Protein AF-X1SRG2-F1 (afdb_monomer)

Sequence (82 aa):
ETYCRNLFPSKFTPDDSLGAIIARIREVGAGHPLATILDELESLNAFTTPFAHGQPDASTASVDENELHGFVKKTLTITGGC

Solvent-accessible surface area (backbone atoms only — not comparable to full-atom values): 5027 Å² total; per-residue (Å²): 94,70,64,61,31,70,77,34,61,93,79,41,59,98,82,53,47,59,66,54,52,50,49,54,38,58,75,58,30,88,79,31,91,62,46,85,50,41,68,59,52,51,54,49,41,64,66,46,53,60,64,39,92,85,49,93,56,37,87,71,64,79,78,55,68,67,59,51,52,51,52,52,53,51,50,29,62,74,67,66,60,124

pLDDT: mean 77.72, std 10.16, range [42.12, 89.44]

Secondary structure (DSSP, 8-state):
-HHHHHH-TTT--TT--HHHHHHHHHHHGGGSTTGGGHHHHHHHHHHHGGGSTT-TTTTT-PPPHHHHHHHHHHHHHHHT--

Radius of gyration: 13.51 Å; Cα contacts (8 Å, |Δi|>4): 42; chains: 1; bounding box: 35×22×35 Å

Foldseek 3Di:
DVLLCVVCVPQDDPPQDLVNVLVSCVVCAPVDPCNVCSVLSVVLCVVCVCCDPPDPCNVVDDDDPVVVVVNVVSVCVVSVND

Mean predicted aligned error: 7.62 Å

Structure (mmCIF, N/CA/C/O backbone):
data_AF-X1SRG2-F1
#
_entry.id   AF-X1SRG2-F1
#
loop_
_atom_site.group_PDB
_atom_site.id
_atom_site.type_symbol
_atom_site.label_atom_id
_atom_site.label_alt_id
_atom_site.label_comp_id
_atom_site.label_asym_id
_atom_site.label_entity_id
_atom_site.label_seq_id
_atom_site.pdbx_PDB_ins_code
_atom_site.Cartn_x
_atom_site.Cartn_y
_atom_site.Cartn_z
_atom_site.occupancy
_atom_site.B_iso_or_equiv
_atom_site.auth_seq_id
_atom_site.auth_comp_id
_atom_site.auth_asym_id
_atom_site.auth_atom_id
_atom_site.pdbx_PDB_model_num
ATOM 1 N N . GLU A 1 1 ? -0.031 -8.237 0.204 1.00 80.06 1 GLU A N 1
ATOM 2 C CA . GLU A 1 1 ? -1.473 -8.514 -0.046 1.00 80.06 1 GLU A CA 1
ATOM 3 C C . GLU A 1 1 ? -2.143 -9.334 1.057 1.00 80.06 1 GLU A C 1
ATOM 5 O O . GLU A 1 1 ? -3.127 -8.87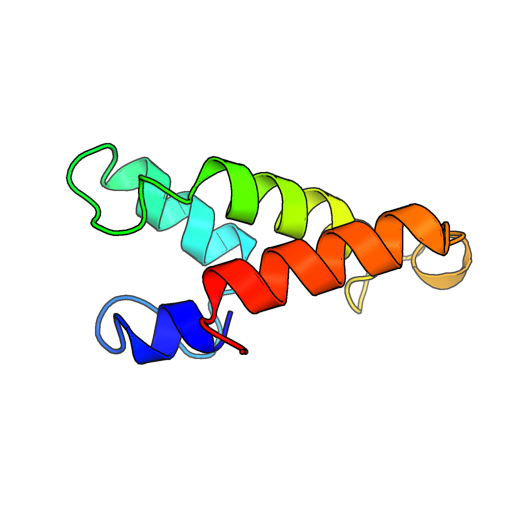5 1.625 1.00 80.06 1 GLU A O 1
ATOM 10 N N . THR A 1 2 ? -1.630 -10.520 1.411 1.00 82.25 2 THR A N 1
ATOM 11 C CA . THR A 1 2 ? -2.231 -11.395 2.447 1.00 82.25 2 THR A CA 1
ATOM 12 C C . THR A 1 2 ? -2.457 -10.705 3.792 1.00 82.25 2 THR A C 1
ATOM 14 O O . THR A 1 2 ? -3.518 -10.870 4.379 1.00 82.25 2 THR A O 1
ATOM 17 N N . TYR A 1 3 ? -1.522 -9.866 4.241 1.00 81.31 3 TYR A N 1
ATOM 18 C CA . TYR A 1 3 ? -1.685 -9.081 5.466 1.00 81.31 3 TYR A CA 1
ATOM 19 C C . TYR A 1 3 ? -2.924 -8.166 5.442 1.00 81.31 3 TYR A C 1
ATOM 21 O O . TYR A 1 3 ? -3.759 -8.236 6.339 1.00 81.31 3 TYR A O 1
ATOM 29 N N . CYS A 1 4 ? -3.106 -7.372 4.381 1.00 80.00 4 CYS A N 1
ATOM 30 C CA . CYS A 1 4 ? -4.267 -6.489 4.231 1.00 80.00 4 CYS A CA 1
ATOM 31 C C . CYS A 1 4 ? -5.584 -7.278 4.174 1.00 80.00 4 CYS A C 1
ATOM 33 O O . CYS A 1 4 ? -6.568 -6.870 4.790 1.00 80.00 4 CYS A O 1
ATOM 35 N N . ARG A 1 5 ? -5.589 -8.430 3.487 1.00 81.62 5 ARG A N 1
ATOM 36 C CA . ARG A 1 5 ? -6.751 -9.335 3.416 1.00 81.62 5 ARG A CA 1
ATOM 37 C C . ARG A 1 5 ? -7.093 -9.947 4.776 1.00 81.62 5 ARG A C 1
ATOM 39 O O . ARG A 1 5 ? -8.266 -10.032 5.111 1.00 81.62 5 ARG A O 1
ATOM 46 N N . ASN A 1 6 ? -6.094 -10.308 5.582 1.00 82.25 6 ASN A N 1
ATOM 47 C CA . ASN A 1 6 ? -6.314 -10.821 6.937 1.00 82.25 6 ASN A CA 1
ATOM 48 C C . ASN A 1 6 ? -6.884 -9.754 7.880 1.00 82.25 6 ASN A C 1
ATOM 50 O O . ASN A 1 6 ? -7.730 -10.070 8.712 1.00 82.25 6 ASN A O 1
ATOM 54 N N . LEU A 1 7 ? -6.445 -8.498 7.749 1.00 80.88 7 LEU A N 1
ATOM 55 C CA . LEU A 1 7 ? -6.967 -7.394 8.559 1.00 80.88 7 LEU A CA 1
ATOM 56 C C . LEU A 1 7 ? -8.386 -6.972 8.152 1.00 80.88 7 LEU A C 1
ATOM 58 O O . LEU A 1 7 ? -9.179 -6.592 9.011 1.00 80.88 7 LEU A O 1
ATOM 62 N N . PHE A 1 8 ? -8.719 -7.042 6.858 1.00 80.50 8 PHE A N 1
ATOM 63 C CA . PHE A 1 8 ? -10.025 -6.626 6.335 1.00 80.50 8 PHE A CA 1
ATOM 64 C C . PHE A 1 8 ? -10.622 -7.662 5.366 1.00 80.50 8 PHE A C 1
ATOM 66 O O . PHE A 1 8 ? -10.806 -7.371 4.179 1.00 80.50 8 PHE A O 1
ATOM 73 N N . PRO A 1 9 ? -10.991 -8.858 5.860 1.00 76.38 9 PRO A N 1
ATOM 74 C CA . PRO A 1 9 ? -11.444 -9.971 5.019 1.00 76.38 9 PRO A CA 1
ATOM 75 C C . PRO A 1 9 ? -12.756 -9.680 4.280 1.00 76.38 9 PRO A C 1
ATOM 77 O O . PRO A 1 9 ? -13.012 -10.240 3.222 1.00 76.38 9 PRO A O 1
ATOM 80 N N . SER A 1 10 ? -13.582 -8.768 4.802 1.00 80.25 10 SER A N 1
ATOM 81 C CA . SER A 1 10 ? -14.838 -8.348 4.165 1.00 80.25 10 SER A CA 1
ATOM 82 C C . SER A 1 10 ? -14.671 -7.186 3.176 1.00 80.25 10 SER A C 1
ATOM 84 O O . SER A 1 10 ? -15.657 -6.755 2.579 1.00 80.25 10 SER A O 1
ATOM 86 N N . LYS A 1 11 ? -13.464 -6.614 3.050 1.00 77.19 11 LYS A N 1
ATOM 87 C CA . LYS A 1 11 ? -13.187 -5.440 2.198 1.00 77.19 11 LYS A CA 1
ATOM 88 C C . LYS A 1 11 ? -12.294 -5.758 1.002 1.00 77.19 11 LYS A C 1
ATOM 90 O O . LYS A 1 11 ? -12.380 -5.044 0.007 1.00 77.19 11 LYS A O 1
ATOM 95 N N . PHE A 1 12 ? -11.479 -6.807 1.094 1.00 83.31 12 PHE A N 1
ATOM 96 C CA . PHE A 1 12 ? -10.565 -7.234 0.038 1.00 83.31 12 PHE A CA 1
ATOM 97 C C . PHE A 1 12 ? -10.819 -8.696 -0.319 1.00 83.31 12 PHE A C 1
ATOM 99 O O . PHE A 1 12 ? -10.943 -9.549 0.559 1.00 83.31 12 PHE A O 1
ATOM 106 N N . THR A 1 13 ? -10.887 -8.985 -1.611 1.00 80.38 13 THR A N 1
ATOM 107 C CA . THR A 1 13 ? -11.082 -10.333 -2.146 1.00 80.38 13 THR A CA 1
ATOM 108 C C . THR A 1 13 ? -9.733 -11.026 -2.374 1.00 80.38 13 THR A C 1
ATOM 110 O O . THR A 1 13 ? -8.689 -10.368 -2.408 1.00 80.38 13 THR A O 1
ATOM 113 N N . PRO A 1 14 ? -9.700 -12.363 -2.523 1.00 75.38 14 PRO A N 1
ATOM 114 C CA . PRO A 1 14 ? -8.463 -13.069 -2.848 1.00 75.38 14 PRO A CA 1
ATOM 115 C C . PRO A 1 14 ? -7.863 -12.681 -4.209 1.00 75.38 14 PRO A C 1
ATOM 117 O O . PRO A 1 14 ? -6.669 -12.901 -4.391 1.00 75.38 14 PRO A O 1
ATOM 120 N N . ASP A 1 15 ? -8.656 -12.092 -5.107 1.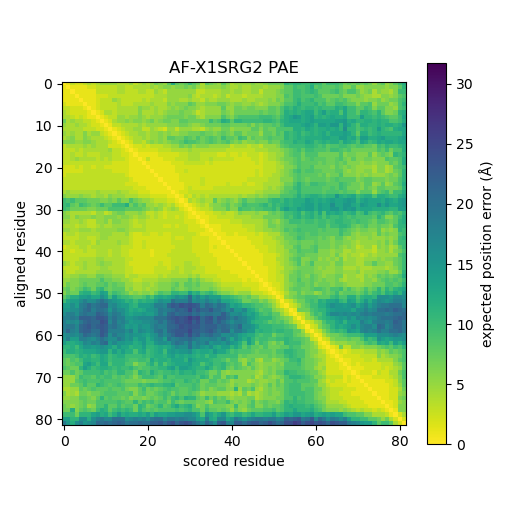00 78.88 15 ASP A N 1
ATOM 121 C CA . ASP A 1 15 ? -8.237 -11.642 -6.441 1.00 78.88 15 ASP A CA 1
ATOM 122 C C . ASP A 1 15 ? -7.750 -10.179 -6.458 1.00 78.88 15 ASP A C 1
ATOM 124 O O . ASP A 1 15 ? -7.089 -9.752 -7.401 1.00 78.88 15 ASP A O 1
ATOM 128 N N . ASP A 1 16 ? -8.021 -9.399 -5.399 1.00 80.69 16 ASP A N 1
ATOM 129 C CA . ASP A 1 16 ? -7.533 -8.020 -5.305 1.00 80.69 16 ASP A CA 1
ATOM 130 C C . ASP A 1 16 ? -5.997 -8.016 -5.226 1.00 80.69 16 ASP A C 1
ATOM 132 O O . ASP A 1 16 ? -5.396 -8.375 -4.205 1.00 80.69 16 ASP A O 1
ATOM 136 N N . SER A 1 17 ? -5.367 -7.556 -6.308 1.00 84.50 17 SER A N 1
ATOM 137 C CA . SER A 1 17 ? -3.936 -7.255 -6.339 1.00 84.50 17 SER A CA 1
ATOM 138 C C . SER A 1 17 ? -3.604 -6.097 -5.396 1.00 84.50 17 SER A C 1
ATOM 140 O O . SER A 1 17 ? -4.470 -5.285 -5.048 1.00 84.50 17 SER A O 1
ATOM 142 N N . LEU A 1 18 ? -2.328 -5.946 -5.039 1.00 84.00 18 LEU A N 1
ATOM 143 C CA . LEU A 1 18 ? -1.868 -4.838 -4.194 1.00 84.00 18 LEU A CA 1
ATOM 144 C C . LEU A 1 18 ? -2.317 -3.456 -4.718 1.00 84.00 18 LEU A C 1
ATOM 146 O O . LEU A 1 18 ? -2.771 -2.627 -3.931 1.00 84.00 18 LEU A O 1
ATOM 150 N N . GLY A 1 19 ? -2.302 -3.245 -6.037 1.00 85.81 19 GLY A N 1
ATOM 151 C CA . GLY A 1 19 ? -2.827 -2.030 -6.672 1.00 85.81 19 GLY A CA 1
ATOM 152 C C . GLY A 1 19 ? -4.328 -1.791 -6.444 1.00 85.81 19 GLY A C 1
ATOM 153 O O . GLY A 1 19 ? -4.734 -0.658 -6.190 1.00 85.81 19 GLY A O 1
ATOM 154 N N . ALA A 1 20 ? -5.157 -2.840 -6.462 1.00 87.00 20 ALA A N 1
ATOM 155 C CA . ALA A 1 20 ? -6.593 -2.730 -6.185 1.00 87.00 20 ALA A CA 1
ATOM 156 C C . ALA A 1 20 ? -6.862 -2.410 -4.704 1.00 87.00 20 ALA A C 1
ATOM 158 O O . ALA A 1 20 ? -7.724 -1.591 -4.379 1.00 87.00 20 ALA A O 1
ATOM 159 N N . ILE A 1 21 ? -6.065 -2.993 -3.802 1.00 86.81 21 ILE A N 1
ATOM 160 C CA . ILE A 1 21 ? -6.091 -2.682 -2.367 1.00 86.81 21 ILE A CA 1
ATOM 161 C C . ILE A 1 21 ? -5.761 -1.198 -2.142 1.00 86.81 21 ILE A C 1
ATOM 163 O O . ILE A 1 21 ? -6.510 -0.507 -1.453 1.00 86.81 21 ILE A O 1
ATOM 167 N N . ILE A 1 22 ? -4.690 -0.688 -2.761 1.00 89.44 22 ILE A N 1
ATOM 168 C CA . ILE A 1 22 ? -4.288 0.730 -2.696 1.00 89.44 22 ILE A CA 1
ATOM 169 C C . ILE A 1 22 ? -5.399 1.646 -3.214 1.00 89.44 22 ILE A C 1
ATOM 171 O O . ILE A 1 22 ? -5.732 2.633 -2.554 1.00 89.44 22 ILE A O 1
ATOM 175 N N . ALA A 1 23 ? -5.993 1.318 -4.366 1.00 88.88 23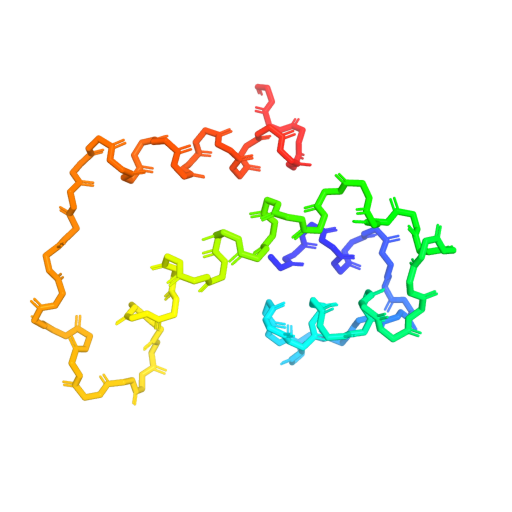 ALA A N 1
ATOM 176 C CA . ALA A 1 23 ? -7.070 2.108 -4.957 1.00 88.88 23 ALA A CA 1
ATOM 177 C C . ALA A 1 23 ? -8.256 2.245 -3.992 1.00 88.88 23 ALA A C 1
ATOM 179 O O . ALA A 1 23 ? -8.679 3.362 -3.702 1.00 88.88 23 ALA A O 1
ATOM 180 N N . ARG A 1 24 ? -8.705 1.139 -3.387 1.00 86.19 24 ARG A N 1
ATOM 181 C CA . ARG A 1 24 ? -9.792 1.153 -2.393 1.00 86.19 24 ARG A CA 1
ATOM 182 C C . ARG A 1 24 ? -9.441 1.960 -1.141 1.00 86.19 24 ARG A C 1
ATOM 184 O O . ARG A 1 24 ? -10.298 2.662 -0.606 1.00 86.19 24 ARG A O 1
ATOM 191 N N . ILE A 1 25 ? -8.197 1.878 -0.657 1.00 86.75 25 ILE A N 1
ATOM 192 C CA . ILE A 1 25 ? -7.744 2.692 0.485 1.00 86.75 25 ILE A CA 1
ATOM 193 C C . ILE A 1 25 ? -7.795 4.182 0.116 1.00 86.75 25 ILE A C 1
ATOM 195 O O . ILE A 1 25 ? -8.272 4.982 0.919 1.00 86.75 25 ILE A O 1
ATOM 199 N N . ARG A 1 26 ? -7.378 4.555 -1.103 1.00 87.88 26 ARG A N 1
ATOM 200 C CA . ARG A 1 26 ? -7.478 5.934 -1.613 1.00 87.88 26 ARG A CA 1
ATOM 201 C C . ARG A 1 26 ? -8.918 6.416 -1.753 1.00 87.88 26 ARG A C 1
ATOM 203 O O . ARG A 1 26 ? -9.189 7.559 -1.402 1.00 87.88 26 ARG A O 1
ATOM 210 N N . GLU A 1 27 ? -9.825 5.565 -2.225 1.00 87.38 27 GLU A N 1
ATOM 211 C CA . GLU A 1 27 ? -11.249 5.902 -2.358 1.00 87.38 27 GLU A CA 1
ATOM 212 C C . GLU A 1 27 ? -11.898 6.221 -1.005 1.00 87.38 27 GLU A C 1
ATOM 214 O O . GLU A 1 27 ? -12.703 7.145 -0.902 1.00 87.38 27 GLU A O 1
ATOM 219 N N . VAL A 1 28 ? -11.527 5.488 0.048 1.00 85.75 28 VAL A N 1
ATOM 220 C CA . VAL A 1 28 ? -11.994 5.755 1.421 1.00 85.75 28 VAL A CA 1
ATOM 221 C C . VAL A 1 28 ? -11.228 6.925 2.061 1.00 85.75 28 VAL A C 1
ATOM 223 O O . VAL A 1 28 ? -11.764 7.636 2.914 1.00 85.75 28 VAL A O 1
ATOM 226 N N . GLY A 1 29 ? -9.978 7.146 1.652 1.00 81.25 29 GLY A N 1
ATOM 227 C CA . GLY A 1 29 ? -9.125 8.235 2.117 1.00 81.25 29 GLY A CA 1
ATOM 228 C C . GLY A 1 29 ? -8.708 8.085 3.583 1.00 81.25 29 GLY A C 1
ATOM 229 O O . GLY A 1 29 ? -8.539 6.978 4.094 1.00 81.25 29 GLY A O 1
ATOM 230 N N . ALA A 1 30 ? -8.565 9.211 4.289 1.00 80.56 30 ALA A N 1
ATOM 231 C CA . ALA A 1 30 ? -8.092 9.255 5.679 1.00 80.56 30 ALA A CA 1
ATOM 232 C C . ALA A 1 30 ? -8.981 8.495 6.689 1.00 80.56 30 ALA A C 1
ATOM 234 O O . ALA A 1 30 ? -8.564 8.264 7.820 1.00 80.56 30 ALA A O 1
ATOM 235 N N . GLY A 1 31 ? -10.195 8.094 6.295 1.00 81.38 31 GLY A N 1
ATOM 236 C CA . GLY A 1 31 ? -11.066 7.241 7.104 1.00 81.38 31 GLY A CA 1
ATOM 237 C C . GLY A 1 31 ? -10.672 5.760 7.095 1.00 81.38 31 GLY A C 1
ATOM 238 O O . GLY A 1 31 ? -11.210 4.986 7.887 1.00 81.38 31 GLY A O 1
ATOM 239 N N . HIS A 1 32 ? -9.758 5.340 6.213 1.00 81.12 32 HIS A N 1
ATOM 240 C CA . HIS A 1 32 ? -9.307 3.957 6.167 1.00 81.12 32 HIS A CA 1
ATOM 241 C C . HIS A 1 32 ? -8.192 3.724 7.202 1.00 81.12 32 HIS A C 1
ATOM 243 O O . HIS A 1 32 ? -7.188 4.432 7.185 1.00 81.12 32 HIS A O 1
ATOM 249 N N . PRO A 1 33 ? -8.275 2.690 8.053 1.00 82.75 33 PRO A N 1
ATOM 250 C CA . PRO A 1 33 ? -7.237 2.388 9.048 1.00 82.75 33 PRO A CA 1
ATOM 251 C C . PRO A 1 33 ? -5.855 2.078 8.442 1.00 82.75 33 PRO A C 1
ATOM 253 O O . PRO A 1 33 ? -4.844 2.243 9.112 1.00 82.75 33 PRO A O 1
ATOM 256 N N . LEU A 1 34 ? -5.801 1.662 7.171 1.00 84.12 34 LEU A N 1
ATOM 257 C CA . LEU A 1 34 ? -4.548 1.468 6.418 1.00 84.12 34 LEU A CA 1
ATOM 258 C C . LEU A 1 34 ? -4.022 2.738 5.728 1.00 84.12 34 LEU A C 1
ATOM 260 O O . LEU A 1 34 ? -2.991 2.672 5.066 1.00 84.12 34 LEU A O 1
ATOM 264 N N . ALA A 1 35 ? -4.700 3.884 5.854 1.00 84.88 35 ALA A N 1
ATOM 265 C CA . ALA A 1 35 ? -4.253 5.131 5.230 1.00 84.88 35 ALA A CA 1
ATOM 266 C C . ALA A 1 35 ? -2.870 5.577 5.739 1.00 84.88 35 ALA A C 1
ATOM 268 O O . ALA A 1 35 ? -2.124 6.214 5.003 1.00 84.88 35 ALA A O 1
ATOM 269 N N . THR A 1 36 ? -2.502 5.201 6.968 1.00 87.19 36 THR A N 1
ATOM 270 C CA . THR A 1 36 ? -1.201 5.515 7.579 1.00 87.19 36 THR A CA 1
ATOM 271 C C . THR A 1 36 ? -0.022 4.823 6.899 1.00 87.19 36 THR A C 1
ATOM 273 O O . THR A 1 36 ? 1.066 5.385 6.885 1.00 87.19 36 THR A O 1
ATOM 276 N N . ILE A 1 37 ? -0.237 3.639 6.319 1.00 86.00 37 ILE A N 1
ATOM 277 C CA . ILE A 1 37 ? 0.793 2.854 5.620 1.00 86.00 37 ILE A CA 1
ATOM 278 C C . ILE A 1 37 ? 0.618 2.891 4.096 1.00 86.00 37 ILE A C 1
ATOM 280 O O . ILE A 1 37 ? 1.269 2.138 3.375 1.00 86.00 37 ILE A O 1
ATOM 284 N N . LEU A 1 38 ? -0.292 3.731 3.589 1.00 87.19 38 LEU A N 1
ATOM 285 C CA . LEU A 1 38 ? -0.637 3.783 2.168 1.00 87.19 38 LEU A CA 1
ATOM 286 C C . LEU A 1 38 ? 0.584 4.105 1.299 1.00 87.19 38 LEU A C 1
ATOM 288 O O . LEU A 1 38 ? 0.810 3.413 0.316 1.00 87.19 38 LEU A O 1
ATOM 292 N N . ASP A 1 39 ? 1.397 5.083 1.699 1.00 87.00 39 ASP A N 1
ATOM 293 C CA . ASP A 1 39 ? 2.628 5.465 0.990 1.00 87.00 39 ASP A CA 1
ATOM 294 C C . ASP A 1 39 ? 3.628 4.299 0.875 1.00 87.00 39 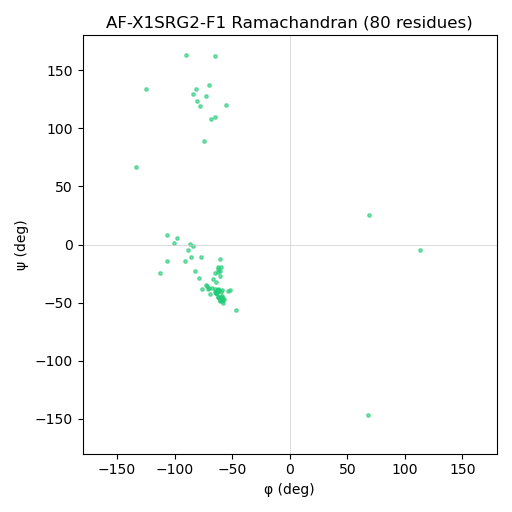ASP A C 1
ATOM 296 O O . ASP A 1 39 ? 4.233 4.060 -0.174 1.00 87.00 39 ASP A O 1
ATOM 300 N N . GLU A 1 40 ? 3.744 3.499 1.937 1.00 86.75 40 GLU A N 1
ATOM 301 C CA . GLU A 1 40 ? 4.614 2.328 1.940 1.00 86.75 40 GLU A CA 1
ATOM 302 C C . GLU A 1 40 ? 4.070 1.212 1.042 1.00 86.75 40 GLU A C 1
ATOM 304 O O . GLU A 1 40 ? 4.844 0.561 0.337 1.00 86.75 40 GLU A O 1
ATOM 309 N N . LEU A 1 41 ? 2.746 1.015 1.024 1.00 86.75 41 LEU A N 1
ATOM 310 C CA . LEU A 1 41 ? 2.087 0.081 0.110 1.00 86.75 41 LEU A CA 1
ATOM 311 C C . LEU A 1 41 ? 2.245 0.526 -1.351 1.00 86.75 41 LEU A C 1
ATOM 313 O O . LEU A 1 41 ? 2.523 -0.318 -2.201 1.00 86.75 41 LEU A O 1
ATOM 317 N N . GLU A 1 42 ? 2.119 1.824 -1.643 1.00 87.94 42 GLU A N 1
ATOM 318 C CA . GLU A 1 42 ? 2.346 2.388 -2.980 1.00 87.94 42 GLU A CA 1
ATOM 319 C C . GLU A 1 42 ? 3.792 2.185 -3.436 1.00 87.94 42 GLU A C 1
ATOM 321 O O . GLU A 1 42 ? 4.019 1.705 -4.548 1.00 87.94 42 GLU A O 1
ATOM 326 N N . SER A 1 43 ? 4.760 2.455 -2.557 1.00 86.00 43 SER A N 1
ATOM 327 C CA . SER A 1 43 ? 6.180 2.195 -2.823 1.00 86.00 43 SER A CA 1
ATOM 328 C C . SER A 1 43 ? 6.447 0.715 -3.112 1.00 86.00 43 SER A C 1
ATOM 330 O O . SER A 1 43 ? 7.143 0.386 -4.071 1.00 86.00 43 SER A O 1
ATOM 332 N N . LEU A 1 44 ? 5.876 -0.188 -2.306 1.00 85.56 44 LEU A N 1
ATOM 333 C CA . LEU A 1 44 ? 5.995 -1.633 -2.514 1.00 85.56 44 LEU A CA 1
ATOM 334 C C . LEU A 1 44 ? 5.376 -2.063 -3.842 1.00 85.56 44 LEU A C 1
ATOM 336 O O . LEU A 1 44 ? 6.001 -2.814 -4.581 1.00 85.56 44 LEU A O 1
ATOM 340 N N . ASN A 1 45 ? 4.181 -1.568 -4.165 1.00 85.94 45 ASN A N 1
ATOM 341 C CA . ASN A 1 45 ? 3.505 -1.890 -5.417 1.00 85.94 45 ASN A CA 1
ATOM 342 C C . ASN A 1 45 ? 4.287 -1.383 -6.630 1.00 85.94 45 ASN A C 1
ATOM 344 O O . ASN A 1 45 ? 4.410 -2.105 -7.614 1.00 85.94 45 ASN A O 1
ATOM 348 N N . ALA A 1 46 ? 4.843 -0.172 -6.568 1.00 84.00 46 ALA A N 1
ATOM 349 C CA . ALA A 1 46 ? 5.671 0.372 -7.640 1.00 84.00 46 ALA A CA 1
ATOM 350 C C . ALA A 1 46 ? 6.934 -0.473 -7.873 1.00 84.00 46 ALA A C 1
ATOM 352 O O . ALA A 1 46 ? 7.287 -0.730 -9.022 1.00 84.00 46 ALA A O 1
ATOM 353 N N . PHE A 1 47 ? 7.565 -0.953 -6.797 1.00 80.75 47 PHE A N 1
ATOM 354 C CA . PHE A 1 47 ? 8.733 -1.828 -6.883 1.00 80.75 47 PHE A CA 1
ATOM 355 C C . PHE A 1 47 ? 8.394 -3.218 -7.425 1.00 80.75 47 PHE A C 1
ATOM 357 O O . PHE A 1 47 ? 9.130 -3.741 -8.253 1.00 80.75 47 PHE A O 1
ATOM 364 N N . THR A 1 48 ? 7.287 -3.828 -6.991 1.00 78.38 48 THR A N 1
ATOM 365 C CA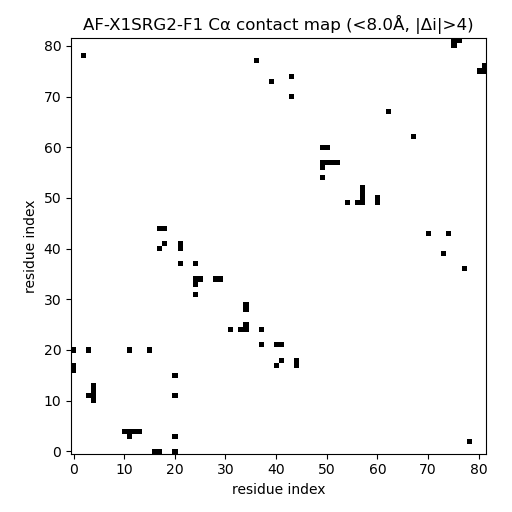 . THR A 1 48 ? 6.933 -5.198 -7.397 1.00 78.38 48 THR A CA 1
ATOM 366 C C . THR A 1 48 ? 6.244 -5.278 -8.756 1.00 78.38 48 THR A C 1
ATOM 368 O O . THR A 1 48 ? 6.316 -6.330 -9.386 1.00 78.38 48 THR A O 1
ATOM 371 N N . THR A 1 49 ? 5.618 -4.191 -9.228 1.00 79.19 49 THR A N 1
ATOM 372 C CA . THR A 1 49 ? 4.954 -4.111 -10.544 1.00 79.19 49 THR A CA 1
ATOM 373 C C . THR A 1 49 ? 5.822 -4.670 -11.679 1.00 79.19 49 THR A C 1
ATOM 375 O O . THR A 1 49 ? 5.365 -5.633 -12.287 1.00 79.19 49 THR A O 1
ATOM 378 N N . PRO A 1 50 ? 7.063 -4.188 -11.925 1.00 73.38 50 PRO A N 1
ATOM 379 C CA . PRO A 1 50 ? 7.919 -4.680 -13.017 1.00 73.38 50 PRO A CA 1
ATOM 380 C C . PRO A 1 50 ? 8.265 -6.176 -12.942 1.00 73.38 50 PRO A C 1
ATOM 382 O O . PRO A 1 50 ? 8.639 -6.766 -13.953 1.00 73.38 50 PRO A O 1
ATOM 385 N N . PHE A 1 51 ? 8.129 -6.799 -11.769 1.00 70.00 51 PHE A N 1
ATOM 386 C CA . PHE A 1 51 ? 8.395 -8.223 -11.542 1.00 70.00 51 PHE A CA 1
ATOM 387 C C . PHE A 1 51 ? 7.116 -9.075 -11.519 1.00 70.00 51 PHE A C 1
ATOM 389 O O . PHE A 1 51 ? 7.181 -10.286 -11.290 1.00 70.00 51 PHE A O 1
ATOM 396 N N . ALA A 1 52 ? 5.942 -8.472 -11.726 1.00 69.50 52 ALA A N 1
ATOM 397 C CA . ALA A 1 52 ? 4.671 -9.181 -11.698 1.00 69.50 52 ALA A CA 1
ATOM 398 C C . ALA A 1 52 ? 4.527 -10.117 -12.912 1.00 69.50 52 ALA A C 1
ATOM 400 O O . ALA A 1 52 ? 4.841 -9.763 -14.053 1.00 69.50 52 ALA A O 1
ATOM 401 N N . HIS A 1 53 ? 4.020 -11.331 -12.666 1.00 60.97 53 HIS A N 1
ATOM 402 C CA . HIS A 1 53 ? 3.781 -12.326 -13.712 1.00 60.97 53 HIS A CA 1
ATOM 403 C C . HIS A 1 53 ? 2.874 -11.756 -14.813 1.00 60.97 53 HIS A C 1
ATOM 405 O O . HIS A 1 53 ? 1.725 -11.407 -14.556 1.00 60.97 53 HIS A O 1
ATOM 411 N N . GLY A 1 54 ? 3.387 -11.709 -16.046 1.00 57.16 54 GLY A N 1
ATOM 412 C CA . GLY A 1 54 ? 2.643 -11.258 -17.226 1.00 57.16 54 GLY A CA 1
ATOM 413 C C . GLY A 1 54 ? 3.145 -9.959 -17.860 1.00 57.16 54 GLY A C 1
ATOM 414 O O . GLY A 1 54 ? 2.654 -9.610 -18.933 1.00 57.16 54 GLY A O 1
ATOM 415 N N . GLN A 1 55 ? 4.132 -9.265 -17.275 1.00 57.25 55 GLN A N 1
ATOM 416 C CA . GLN A 1 55 ? 4.815 -8.183 -17.990 1.00 57.25 55 GLN A CA 1
ATOM 417 C C . GLN A 1 55 ? 5.895 -8.729 -18.942 1.00 57.25 55 GLN A C 1
ATOM 419 O O . GLN A 1 55 ? 6.701 -9.568 -18.534 1.00 57.25 55 GLN A O 1
ATOM 424 N N . PRO A 1 56 ? 5.948 -8.242 -20.199 1.00 56.62 56 PRO A N 1
ATOM 425 C CA . PRO A 1 56 ? 6.924 -8.697 -21.193 1.00 56.62 56 PRO A CA 1
ATOM 426 C C . PRO A 1 56 ? 8.382 -8.415 -20.780 1.00 56.62 56 PRO A C 1
ATOM 428 O O . PRO A 1 56 ? 9.281 -9.132 -21.208 1.00 56.62 56 PRO A O 1
ATOM 431 N N . ASP A 1 57 ? 8.602 -7.432 -19.903 1.00 56.12 57 ASP A N 1
ATOM 432 C CA . ASP A 1 57 ? 9.915 -6.993 -19.410 1.00 56.12 57 ASP A CA 1
ATOM 433 C C . ASP A 1 57 ? 10.310 -7.585 -18.042 1.00 56.12 57 ASP A C 1
ATOM 435 O O . ASP A 1 57 ? 11.361 -7.257 -17.495 1.00 56.12 57 ASP A O 1
ATOM 439 N N . ALA A 1 58 ? 9.527 -8.513 -17.479 1.00 55.19 58 ALA A N 1
ATOM 440 C CA . ALA A 1 58 ? 9.857 -9.114 -16.179 1.00 55.19 58 ALA A CA 1
ATOM 441 C C . ALA A 1 58 ? 11.186 -9.903 -16.194 1.00 55.19 58 ALA A C 1
ATOM 443 O O . ALA A 1 58 ? 11.797 -10.117 -15.151 1.00 55.19 58 ALA A O 1
ATOM 444 N N . SER A 1 59 ? 11.657 -10.333 -17.373 1.00 54.47 59 SER A N 1
ATOM 445 C CA . SER A 1 59 ? 12.953 -11.013 -17.543 1.00 54.47 59 SER A CA 1
ATOM 446 C C . SER A 1 59 ? 14.154 -10.068 -17.708 1.00 54.47 59 SER A C 1
ATOM 448 O O . SER A 1 59 ? 15.286 -10.546 -17.671 1.00 54.47 59 SER A O 1
ATOM 450 N N . THR A 1 60 ? 13.944 -8.760 -17.903 1.00 56.34 60 THR A N 1
ATOM 451 C CA . THR A 1 60 ? 15.019 -7.762 -18.100 1.00 56.34 60 THR A CA 1
ATOM 452 C C . THR A 1 60 ? 15.228 -6.858 -16.888 1.00 56.34 60 THR A C 1
ATOM 454 O O . THR A 1 60 ? 16.260 -6.193 -16.795 1.00 56.34 60 THR A O 1
ATOM 457 N N . ALA A 1 61 ? 14.288 -6.849 -15.940 1.00 60.91 61 ALA A N 1
ATOM 458 C CA . ALA A 1 61 ? 14.401 -6.077 -14.714 1.00 60.91 61 ALA A CA 1
ATOM 459 C C . ALA A 1 61 ? 15.513 -6.649 -13.811 1.00 60.91 61 ALA A C 1
ATOM 461 O O . ALA A 1 61 ? 15.382 -7.717 -13.213 1.00 60.91 61 ALA A O 1
ATOM 462 N N . SER A 1 62 ? 16.634 -5.935 -13.711 1.00 62.28 62 SER A N 1
ATOM 463 C CA . SER A 1 62 ? 17.685 -6.218 -12.734 1.00 62.28 62 SER A CA 1
ATOM 464 C C . SER A 1 62 ? 17.257 -5.696 -11.364 1.00 62.28 62 SER A C 1
ATOM 466 O O . SER A 1 62 ? 17.040 -4.496 -11.207 1.00 62.28 62 SER A O 1
ATOM 468 N N . VAL A 1 63 ? 17.139 -6.587 -10.380 1.00 67.25 63 VAL A N 1
ATOM 469 C CA . VAL A 1 63 ? 16.881 -6.214 -8.984 1.00 67.25 63 VAL A CA 1
ATOM 470 C C . VAL A 1 63 ? 18.195 -5.782 -8.338 1.00 67.25 63 VAL A C 1
ATOM 472 O O . VAL A 1 63 ? 19.143 -6.565 -8.308 1.00 67.25 63 VAL A O 1
ATOM 475 N N . ASP A 1 64 ? 18.250 -4.571 -7.791 1.00 76.44 64 ASP A N 1
ATOM 476 C CA . ASP A 1 64 ? 19.327 -4.184 -6.881 1.00 76.44 64 ASP A CA 1
ATOM 477 C C . ASP A 1 64 ? 19.144 -4.888 -5.523 1.00 76.44 64 ASP A C 1
ATOM 479 O O . ASP A 1 64 ? 18.067 -4.847 -4.919 1.00 76.44 64 ASP A O 1
ATOM 483 N N . GLU A 1 65 ? 20.187 -5.564 -5.034 1.00 72.44 65 GLU A N 1
ATOM 484 C CA . GLU A 1 65 ? 20.114 -6.351 -3.794 1.00 72.44 65 GLU A CA 1
ATOM 485 C C . GLU A 1 65 ? 19.836 -5.482 -2.557 1.00 72.44 65 GLU A C 1
ATOM 487 O O . GLU A 1 65 ? 19.167 -5.930 -1.622 1.00 72.44 65 GLU A O 1
ATOM 492 N N . ASN A 1 66 ? 20.311 -4.233 -2.541 1.00 75.94 66 ASN A N 1
ATOM 493 C CA . ASN A 1 66 ? 20.101 -3.316 -1.426 1.00 75.94 66 ASN A CA 1
ATOM 494 C C . ASN A 1 66 ? 18.672 -2.748 -1.432 1.00 75.94 66 ASN A C 1
ATOM 496 O O . ASN A 1 66 ? 18.045 -2.658 -0.370 1.00 75.94 66 ASN A O 1
ATOM 500 N N . GLU A 1 67 ? 18.117 -2.449 -2.609 1.00 75.44 67 GLU A N 1
ATOM 501 C CA . GLU A 1 67 ? 16.695 -2.124 -2.756 1.00 75.44 67 GLU A CA 1
ATOM 502 C C . GLU A 1 67 ? 15.816 -3.296 -2.309 1.00 75.44 67 GLU A C 1
ATOM 504 O O . GLU A 1 67 ? 14.924 -3.108 -1.476 1.00 75.44 67 GLU A O 1
ATOM 509 N N . LEU A 1 68 ? 16.117 -4.521 -2.754 1.00 80.50 68 LEU A N 1
ATOM 510 C CA . LEU A 1 68 ? 15.379 -5.719 -2.349 1.00 80.50 68 LEU A CA 1
ATOM 511 C C . LEU A 1 68 ? 15.375 -5.898 -0.827 1.00 80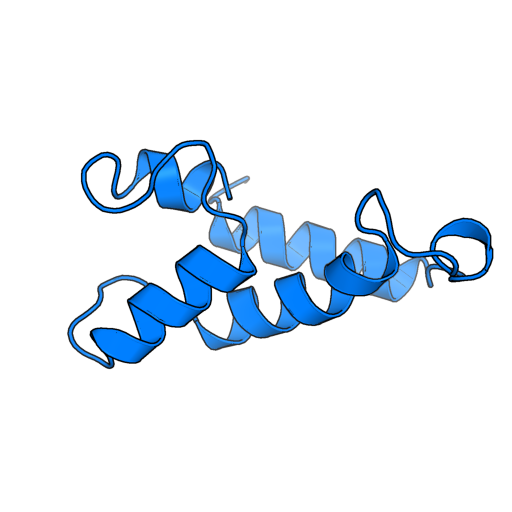.50 68 LEU A C 1
ATOM 513 O O . LEU A 1 68 ? 14.316 -6.110 -0.231 1.00 80.50 68 LEU A O 1
ATOM 517 N N . HIS A 1 69 ? 16.534 -5.766 -0.178 1.00 79.19 69 HIS A N 1
ATOM 518 C CA . HIS A 1 69 ? 16.626 -5.872 1.278 1.00 79.19 69 HIS A CA 1
ATOM 519 C C . HIS A 1 69 ? 15.822 -4.773 1.990 1.00 79.19 69 HIS A C 1
ATOM 521 O O . HIS A 1 69 ? 15.148 -5.045 2.990 1.00 79.19 69 HIS A O 1
ATOM 527 N N . GLY A 1 70 ? 15.838 -3.548 1.457 1.00 80.31 70 GLY A N 1
ATOM 528 C CA . GLY A 1 70 ? 15.024 -2.437 1.948 1.00 80.31 70 GLY A CA 1
ATOM 529 C C . GLY A 1 70 ? 13.523 -2.727 1.867 1.00 80.31 70 GLY A C 1
ATOM 530 O O . GLY A 1 70 ? 12.801 -2.526 2.848 1.00 80.31 70 GLY A O 1
ATOM 531 N N . PHE A 1 71 ? 13.052 -3.263 0.740 1.00 76.44 71 PHE A N 1
ATOM 532 C CA . PHE A 1 71 ? 11.640 -3.599 0.538 1.00 76.44 71 PHE A CA 1
ATOM 533 C C . PHE A 1 71 ? 11.187 -4.816 1.351 1.00 76.44 71 PHE A C 1
ATOM 535 O O . PHE A 1 71 ? 10.076 -4.805 1.892 1.00 76.44 71 PHE A O 1
ATOM 542 N N . VAL A 1 72 ? 12.046 -5.825 1.534 1.00 81.25 72 VAL A N 1
ATOM 543 C CA . VAL A 1 72 ? 11.784 -6.947 2.454 1.00 81.25 72 VAL A CA 1
ATOM 544 C C . VAL A 1 72 ? 11.634 -6.431 3.885 1.00 81.25 72 VAL A C 1
ATOM 546 O O . VAL A 1 72 ?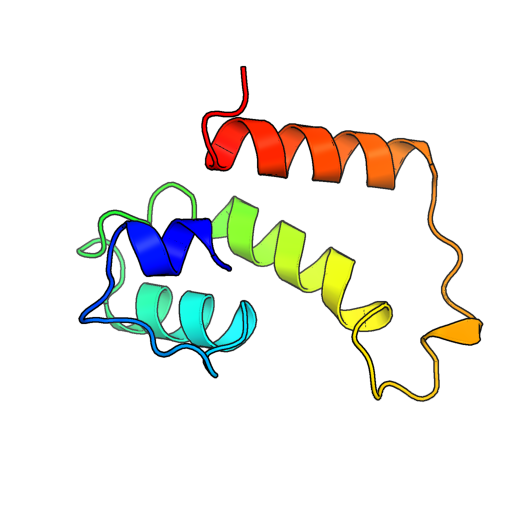 10.662 -6.766 4.562 1.00 81.25 72 VAL A O 1
ATOM 549 N N . LYS A 1 73 ? 12.533 -5.544 4.330 1.00 82.31 73 LYS A 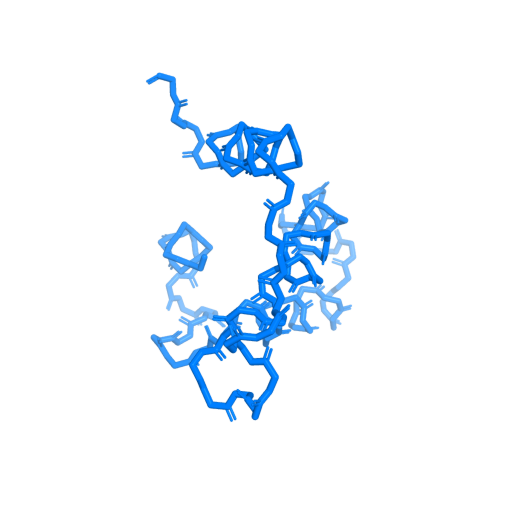N 1
ATOM 550 C CA . LYS A 1 73 ? 12.470 -4.945 5.669 1.00 82.31 73 LYS A CA 1
ATOM 551 C C . LYS A 1 73 ? 11.221 -4.080 5.870 1.00 82.31 73 LYS A C 1
ATOM 553 O O . LYS A 1 73 ? 10.587 -4.176 6.924 1.00 82.31 73 LYS A O 1
ATOM 558 N N . LYS A 1 74 ? 10.838 -3.271 4.873 1.00 80.69 74 LYS A N 1
ATOM 559 C CA . LYS A 1 74 ? 9.575 -2.510 4.893 1.00 80.69 74 LYS A CA 1
ATOM 560 C C . LYS A 1 74 ? 8.370 -3.441 4.990 1.00 80.69 74 LYS A C 1
ATOM 562 O O . LYS A 1 74 ? 7.521 -3.253 5.854 1.00 80.69 74 LYS A O 1
ATOM 567 N N . THR A 1 75 ? 8.333 -4.488 4.169 1.00 81.12 75 THR A N 1
ATOM 568 C CA . THR A 1 75 ? 7.242 -5.473 4.186 1.00 81.12 75 THR A CA 1
ATOM 569 C C . THR A 1 75 ? 7.119 -6.140 5.554 1.00 81.12 75 THR A C 1
ATOM 571 O O . THR A 1 75 ? 6.028 -6.163 6.114 1.00 81.12 75 THR A O 1
ATOM 574 N N . LEU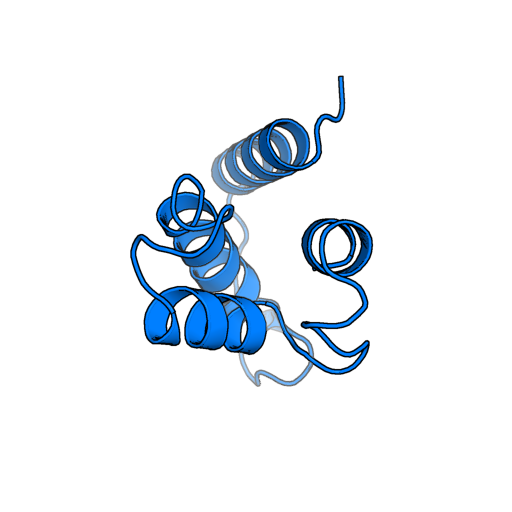 A 1 76 ? 8.229 -6.615 6.126 1.00 81.19 76 LEU A N 1
ATOM 575 C CA . LEU A 1 76 ? 8.251 -7.234 7.456 1.00 81.19 76 LEU A CA 1
ATOM 576 C C . LEU A 1 76 ? 7.767 -6.274 8.547 1.00 81.19 76 LEU A C 1
ATOM 578 O O . LEU A 1 76 ? 6.981 -6.673 9.404 1.00 81.19 76 LEU A O 1
ATOM 582 N N . THR A 1 77 ? 8.174 -5.005 8.474 1.00 82.62 77 THR A N 1
ATOM 583 C CA . THR A 1 77 ? 7.729 -3.959 9.407 1.00 82.62 77 THR A CA 1
ATOM 584 C C . THR A 1 77 ? 6.214 -3.769 9.334 1.00 82.62 77 THR A C 1
ATOM 586 O O . THR A 1 77 ? 5.544 -3.755 10.365 1.00 82.62 77 THR A O 1
ATOM 589 N N . ILE A 1 78 ? 5.659 -3.698 8.121 1.00 77.88 78 ILE A N 1
ATOM 590 C CA . ILE A 1 78 ? 4.215 -3.550 7.895 1.00 77.88 78 ILE A CA 1
ATOM 591 C C . ILE A 1 78 ? 3.445 -4.770 8.404 1.00 77.88 78 ILE A C 1
ATOM 593 O O . ILE A 1 78 ? 2.382 -4.613 9.002 1.00 77.88 78 ILE A O 1
ATOM 597 N N . THR A 1 79 ? 3.955 -5.982 8.173 1.00 78.38 79 THR A N 1
ATOM 598 C CA . THR A 1 79 ? 3.264 -7.220 8.561 1.00 78.38 79 THR A CA 1
ATOM 599 C C . THR A 1 79 ? 3.489 -7.632 10.016 1.00 78.38 79 THR A C 1
ATOM 601 O O . THR A 1 79 ? 2.948 -8.654 10.433 1.00 78.38 79 THR A O 1
ATOM 604 N N . GLY A 1 80 ? 4.285 -6.881 10.785 1.00 69.50 80 GLY A N 1
ATOM 605 C CA . GLY A 1 80 ? 4.641 -7.228 12.164 1.00 69.50 80 GLY A CA 1
ATOM 606 C C . GLY A 1 80 ? 5.556 -8.452 12.276 1.00 69.50 80 GLY A C 1
ATOM 607 O O . GLY A 1 80 ? 5.536 -9.139 13.294 1.00 69.50 80 GLY A O 1
ATOM 608 N N . GLY A 1 81 ? 6.326 -8.751 11.226 1.00 55.34 81 GLY A N 1
ATOM 609 C CA . GLY A 1 81 ? 7.338 -9.803 11.242 1.00 55.34 81 GLY A CA 1
ATOM 610 C C . GLY A 1 81 ? 8.551 -9.342 12.044 1.00 55.34 81 GLY A C 1
ATOM 611 O O . GLY A 1 81 ? 9.455 -8.727 11.481 1.00 55.34 81 GLY A O 1
ATOM 612 N N . CYS A 1 82 ? 8.524 -9.590 13.352 1.00 42.12 82 CYS A N 1
ATOM 613 C CA . CYS A 1 82 ? 9.703 -9.578 14.213 1.00 42.12 82 CYS A CA 1
ATOM 614 C C . CYS A 1 82 ? 10.457 -10.906 14.118 1.00 42.12 82 CYS A C 1
ATOM 616 O O . CYS A 1 82 ? 9.785 -11.959 14.021 1.00 42.12 82 CYS A O 1
#

Organism: NCBI:txid412755

Nearest PDB structures (foldseek):
  8p8o-assembly1_K  TM=3.467E-01  e=5.526E+00  Staphylococcus aureus
  5sv0-assembly1_B  TM=4.000E-01  e=9.244E+00  Escherichia coli DH1